Protein AF-A0A0D1X1C0-F1 (afdb_monomer)

Secondary structure (DSSP, 8-state):
-HHHHHHHHHHHHHHHHHHHHHHHHHHHHHHHHHHHHHHH---EEEEEEETTEEEEEEE-TTSS-SEEEE----

pLDDT: mean 81.41, std 16.95, range [35.38, 97.38]

Mean predicted aligned error: 9.12 Å

Sequence (74 aa):
MPESESRLRIHRQNAKRERTRFYRRKKSLFKSGYDLHKQCHAEVHILIRKNGRSYILSCAEGGKSPFSDQAMVL

Structure (mmCIF, N/CA/C/O backbone):
data_AF-A0A0D1X1C0-F1
#
_entry.id   AF-A0A0D1X1C0-F1
#
loop_
_atom_site.group_PDB
_atom_site.id
_atom_site.type_symbol
_atom_site.label_atom_id
_atom_site.label_alt_id
_atom_site.label_comp_id
_atom_site.label_asym_id
_atom_site.label_entity_id
_atom_site.label_seq_id
_atom_site.pdbx_PDB_ins_code
_atom_site.Cartn_x
_atom_site.Cartn_y
_atom_site.Cartn_z
_atom_site.occupancy
_atom_site.B_iso_or_equiv
_atom_site.auth_seq_id
_atom_site.auth_comp_id
_atom_site.auth_asym_id
_atom_site.auth_atom_id
_atom_site.pdbx_PDB_model_num
ATOM 1 N N . MET A 1 1 ? -20.090 -3.479 38.422 1.00 55.22 1 MET A N 1
ATOM 2 C CA . MET A 1 1 ? -19.766 -4.029 37.084 1.00 55.22 1 MET A CA 1
ATOM 3 C C . MET A 1 1 ? -18.338 -3.636 36.654 1.00 55.22 1 MET A C 1
ATOM 5 O O . MET A 1 1 ? -18.197 -2.809 35.766 1.00 55.22 1 MET A O 1
ATOM 9 N N . PRO A 1 2 ? -17.264 -4.172 37.275 1.00 62.94 2 PRO A N 1
ATOM 10 C CA . PRO A 1 2 ? -15.875 -3.740 37.005 1.00 62.94 2 PRO A CA 1
ATOM 11 C C . PRO A 1 2 ? -15.179 -4.522 35.869 1.00 62.94 2 PRO A C 1
ATOM 13 O O . PRO A 1 2 ? -14.250 -4.032 35.219 1.00 62.94 2 PRO A O 1
ATOM 16 N N . GLU A 1 3 ? -15.617 -5.756 35.611 1.00 64.31 3 GLU A N 1
ATOM 17 C CA . GLU A 1 3 ? -14.980 -6.653 34.637 1.00 64.31 3 GLU A CA 1
ATOM 18 C C . GLU A 1 3 ? -15.251 -6.250 33.183 1.00 64.31 3 GLU A C 1
ATOM 20 O O . GLU A 1 3 ? -14.373 -6.351 32.323 1.00 64.31 3 GLU A O 1
ATOM 25 N N . SER A 1 4 ? -16.450 -5.740 32.902 1.00 65.00 4 SER A N 1
ATOM 26 C CA . SER A 1 4 ? -16.853 -5.245 31.583 1.00 65.00 4 SER A CA 1
ATOM 27 C C . SER A 1 4 ? -16.037 -4.018 31.162 1.00 65.00 4 SER A C 1
ATOM 29 O O . SER A 1 4 ? -15.552 -3.957 30.029 1.00 65.00 4 SER A O 1
ATOM 31 N N . GLU A 1 5 ? -15.784 -3.082 32.078 1.00 68.12 5 GLU A N 1
ATOM 32 C CA . GLU A 1 5 ? -14.921 -1.922 31.822 1.00 68.12 5 GLU A CA 1
ATOM 33 C C . GLU A 1 5 ? -13.460 -2.321 31.582 1.00 68.12 5 GLU A C 1
ATOM 35 O O . GLU A 1 5 ? -12.791 -1.775 30.699 1.00 68.12 5 GLU A O 1
ATOM 40 N N . SER A 1 6 ? -12.974 -3.318 32.322 1.00 73.44 6 SER A N 1
ATOM 41 C CA . SER A 1 6 ? -11.615 -3.845 32.180 1.00 73.44 6 SER A CA 1
ATOM 42 C C . SER A 1 6 ? -11.404 -4.515 30.817 1.00 73.44 6 SER A C 1
ATOM 44 O O . SER A 1 6 ? -10.423 -4.221 30.126 1.00 73.44 6 SER A O 1
ATOM 46 N N . ARG A 1 7 ? -12.366 -5.328 30.357 1.00 71.19 7 ARG A N 1
ATOM 47 C CA . ARG A 1 7 ? -12.341 -5.943 29.016 1.00 71.19 7 ARG A CA 1
ATOM 48 C C . ARG A 1 7 ? -12.359 -4.892 27.904 1.00 71.19 7 ARG A C 1
ATOM 50 O O . ARG A 1 7 ? -11.555 -4.967 26.972 1.00 71.19 7 ARG A O 1
ATOM 57 N N . LEU A 1 8 ? -13.201 -3.864 28.024 1.00 74.31 8 LEU A N 1
ATOM 58 C CA . LEU A 1 8 ? -13.264 -2.759 27.057 1.00 74.31 8 LEU A CA 1
ATOM 59 C C . LEU A 1 8 ? -11.942 -1.979 26.970 1.00 74.31 8 LEU A C 1
ATOM 61 O O . LEU A 1 8 ? -11.506 -1.616 25.872 1.00 74.31 8 LEU A O 1
ATOM 65 N N . ARG A 1 9 ? -11.266 -1.745 28.102 1.00 73.06 9 ARG A N 1
ATOM 66 C CA . ARG A 1 9 ? -9.945 -1.091 28.134 1.00 73.06 9 ARG A CA 1
ATOM 67 C C . ARG A 1 9 ? -8.879 -1.920 27.412 1.00 73.06 9 ARG A C 1
ATOM 69 O O . ARG A 1 9 ? -8.137 -1.357 26.603 1.00 73.06 9 ARG A O 1
ATOM 76 N N . ILE A 1 10 ? -8.839 -3.235 27.635 1.00 78.69 10 ILE A N 1
ATOM 77 C CA . ILE A 1 10 ? -7.894 -4.150 26.970 1.00 78.69 10 ILE A CA 1
ATOM 78 C C . ILE A 1 10 ? -8.126 -4.161 25.453 1.00 78.69 10 ILE A C 1
ATOM 80 O O . ILE A 1 10 ? -7.179 -3.983 24.683 1.00 78.69 10 ILE A O 1
ATOM 84 N N . HIS A 1 11 ? -9.382 -4.269 25.006 1.00 72.19 11 HIS A N 1
ATOM 85 C CA . HIS A 1 11 ? -9.718 -4.217 23.579 1.00 72.19 11 HIS A CA 1
ATOM 86 C C . HIS A 1 11 ? -9.265 -2.908 22.919 1.00 72.19 11 HIS A C 1
ATOM 88 O O . HIS A 1 11 ? -8.635 -2.935 21.859 1.00 72.19 11 HIS A O 1
ATOM 94 N N . ARG A 1 12 ? -9.504 -1.756 23.563 1.00 79.44 12 ARG A N 1
ATOM 95 C CA . ARG A 1 12 ? -9.055 -0.448 23.052 1.00 79.44 12 ARG A CA 1
ATOM 96 C C . ARG A 1 12 ? -7.530 -0.352 22.954 1.00 79.44 12 ARG A C 1
ATOM 98 O O . ARG A 1 12 ? -7.015 0.203 21.981 1.00 79.44 12 ARG A O 1
ATOM 105 N N . GLN A 1 13 ? -6.796 -0.880 23.934 1.00 85.06 13 GLN A N 1
ATOM 106 C CA . GLN A 1 13 ? -5.330 -0.898 23.897 1.00 85.06 13 GLN A CA 1
ATOM 107 C C . GLN A 1 13 ? -4.797 -1.804 22.782 1.00 85.06 13 GLN A C 1
ATOM 109 O O . GLN A 1 13 ? -3.890 -1.401 22.049 1.00 85.06 13 GLN A O 1
ATOM 114 N N . ASN A 1 14 ? -5.387 -2.986 22.605 1.00 87.88 14 ASN A N 1
ATOM 115 C CA . ASN A 1 14 ? -5.011 -3.911 21.539 1.00 87.88 14 ASN A CA 1
ATOM 116 C C . ASN A 1 14 ? -5.281 -3.312 20.154 1.00 87.88 14 ASN A C 1
ATOM 118 O O . ASN A 1 14 ? -4.388 -3.336 19.309 1.00 87.88 14 ASN A O 1
ATOM 122 N N . ALA A 1 15 ? -6.428 -2.6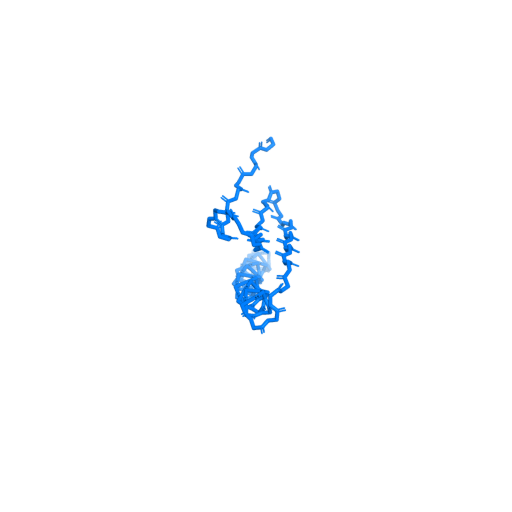55 19.955 1.00 84.00 15 ALA A N 1
ATOM 123 C CA . ALA A 1 15 ? -6.747 -1.962 18.705 1.00 84.00 15 ALA A CA 1
ATOM 124 C C . ALA A 1 15 ? -5.743 -0.836 18.384 1.00 84.00 15 ALA A C 1
ATOM 126 O O . ALA A 1 15 ? -5.290 -0.701 17.244 1.00 84.00 15 ALA A O 1
ATOM 127 N N . LYS A 1 16 ? -5.326 -0.049 19.389 1.00 87.19 16 LYS A N 1
ATOM 128 C CA . LYS A 1 16 ? -4.272 0.969 19.217 1.00 87.19 16 LYS A CA 1
ATOM 129 C C . LYS A 1 16 ? -2.936 0.339 18.816 1.00 87.19 16 LYS A C 1
ATOM 131 O O . LYS A 1 16 ? -2.298 0.812 17.877 1.00 87.19 16 LYS A O 1
ATOM 136 N N . ARG A 1 17 ? -2.519 -0.738 19.492 1.00 90.62 17 ARG A N 1
ATOM 137 C CA . ARG A 1 17 ? -1.270 -1.459 19.181 1.00 90.62 17 ARG A CA 1
ATOM 138 C C . ARG A 1 17 ? -1.296 -2.051 17.776 1.00 90.62 17 ARG A C 1
ATOM 140 O O . ARG A 1 17 ? -0.308 -1.938 17.053 1.00 90.62 17 ARG A O 1
ATOM 147 N N . GLU A 1 18 ? -2.417 -2.641 17.380 1.00 91.00 18 GLU A N 1
ATOM 148 C CA . GLU A 1 18 ? -2.604 -3.204 16.046 1.00 91.00 18 GLU A CA 1
ATOM 149 C C . GLU A 1 18 ? -2.539 -2.114 14.969 1.00 91.00 18 GLU A C 1
ATOM 151 O O . GLU A 1 18 ? -1.830 -2.276 13.973 1.00 91.00 18 GLU A O 1
ATOM 156 N N . ARG A 1 19 ? -3.182 -0.962 15.205 1.00 89.75 19 ARG A N 1
ATOM 157 C CA . ARG A 1 19 ? -3.099 0.209 14.324 1.00 89.75 19 ARG A CA 1
ATOM 158 C C . ARG A 1 19 ? -1.651 0.671 14.162 1.00 89.75 19 ARG A C 1
ATOM 160 O O . ARG A 1 19 ? -1.172 0.782 13.036 1.00 89.75 19 ARG A O 1
ATOM 167 N N . THR A 1 20 ? -0.923 0.879 15.258 1.00 93.75 20 THR A N 1
ATOM 168 C CA . THR A 1 20 ? 0.494 1.280 15.209 1.00 93.75 20 THR A CA 1
ATOM 169 C C . THR A 1 20 ? 1.352 0.248 14.476 1.00 93.75 20 THR A C 1
ATOM 171 O O . THR A 1 20 ? 2.175 0.611 13.633 1.00 93.75 20 THR A O 1
ATOM 174 N N . ARG A 1 21 ? 1.144 -1.048 14.744 1.00 95.38 21 ARG A N 1
ATOM 175 C CA . ARG A 1 21 ? 1.860 -2.140 14.069 1.00 95.38 21 ARG A CA 1
ATOM 176 C C . ARG A 1 21 ? 1.595 -2.132 12.566 1.00 95.38 21 ARG A C 1
ATOM 178 O O . ARG A 1 21 ? 2.544 -2.266 11.795 1.00 95.38 21 ARG A O 1
ATOM 185 N N . PHE A 1 22 ? 0.343 -1.930 12.160 1.00 95.38 22 PHE A N 1
ATOM 186 C CA . PHE A 1 22 ? -0.042 -1.822 10.756 1.00 95.38 22 PHE A CA 1
ATOM 187 C C . PHE A 1 22 ? 0.706 -0.685 10.057 1.00 95.38 22 PHE A C 1
ATOM 189 O O . PHE A 1 22 ? 1.387 -0.937 9.067 1.00 95.38 22 PHE A O 1
ATOM 196 N N . TYR A 1 23 ? 0.667 0.539 10.594 1.00 93.94 23 TYR A N 1
ATOM 197 C CA . TYR A 1 23 ? 1.342 1.678 9.958 1.00 93.94 23 TYR A CA 1
ATOM 198 C C . TYR A 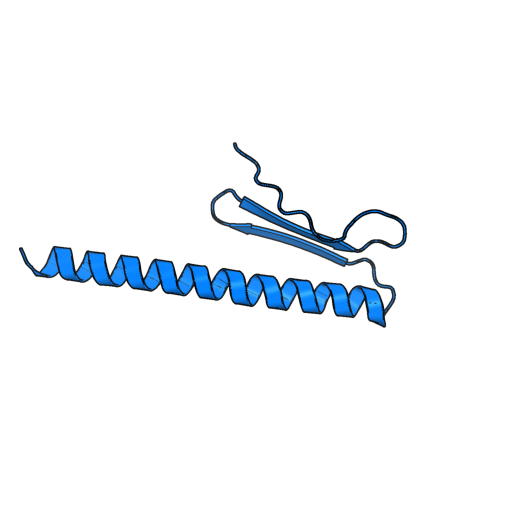1 23 ? 2.862 1.503 9.881 1.00 93.94 23 TYR A C 1
ATOM 200 O O . TYR A 1 23 ? 3.457 1.838 8.857 1.00 93.94 23 TYR A O 1
ATOM 208 N N . ARG A 1 24 ? 3.494 0.928 10.916 1.00 96.69 24 ARG A N 1
ATOM 209 C CA . ARG A 1 24 ? 4.935 0.628 10.890 1.00 96.69 24 ARG A CA 1
ATOM 210 C C . ARG A 1 24 ? 5.287 -0.382 9.799 1.00 96.69 24 ARG A C 1
ATOM 212 O O . ARG A 1 24 ? 6.212 -0.136 9.030 1.00 96.69 24 ARG A O 1
ATOM 219 N N . ARG A 1 25 ? 4.541 -1.489 9.701 1.00 96.94 25 ARG A N 1
ATOM 220 C CA . ARG A 1 25 ? 4.777 -2.518 8.674 1.00 96.94 25 ARG A CA 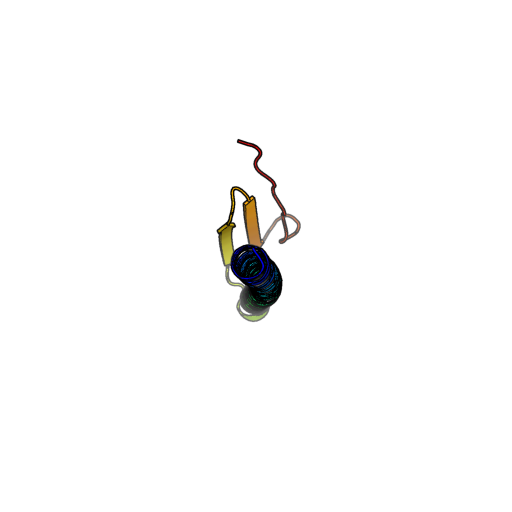1
ATOM 221 C C . ARG A 1 25 ? 4.483 -2.004 7.269 1.00 96.94 25 ARG A C 1
ATOM 223 O O . ARG A 1 25 ? 5.304 -2.213 6.387 1.00 96.94 25 ARG A O 1
ATOM 230 N N . LYS A 1 26 ? 3.387 -1.260 7.084 1.00 96.50 26 LYS A N 1
ATOM 231 C CA . LYS A 1 26 ? 3.057 -0.589 5.817 1.00 96.50 26 LYS A CA 1
ATOM 232 C C . LYS A 1 26 ? 4.208 0.293 5.345 1.00 96.50 26 LYS A C 1
ATOM 234 O O . LYS A 1 26 ? 4.647 0.171 4.209 1.00 96.50 26 LYS A O 1
ATOM 239 N N . LYS A 1 27 ? 4.712 1.163 6.229 1.00 96.00 27 LYS A N 1
ATOM 240 C CA . LYS A 1 27 ? 5.829 2.063 5.915 1.00 96.00 27 LYS A CA 1
ATOM 241 C C . LYS A 1 27 ? 7.083 1.282 5.516 1.00 96.00 27 LYS A C 1
ATOM 243 O O . LYS A 1 27 ? 7.722 1.641 4.536 1.00 96.00 27 LYS A O 1
ATOM 248 N N . SER A 1 28 ? 7.414 0.222 6.258 1.00 97.38 28 SER A N 1
ATOM 249 C CA . SER A 1 28 ? 8.558 -0.639 5.939 1.00 97.38 28 SER A CA 1
ATOM 250 C C . SER A 1 28 ? 8.410 -1.304 4.572 1.00 97.38 28 SER A C 1
ATOM 252 O O . SER A 1 28 ? 9.346 -1.269 3.788 1.00 97.38 28 SER A O 1
ATOM 254 N N . LEU A 1 29 ? 7.232 -1.858 4.272 1.00 97.00 29 LEU A N 1
ATOM 255 C CA . LEU A 1 29 ? 6.959 -2.515 2.995 1.00 97.00 29 LEU A CA 1
ATOM 256 C C . LEU A 1 29 ? 7.073 -1.534 1.824 1.00 97.00 29 LEU A C 1
ATOM 258 O O . LEU A 1 29 ? 7.696 -1.853 0.819 1.00 97.00 29 LEU A O 1
ATOM 262 N N . PHE A 1 30 ? 6.519 -0.328 1.971 1.00 95.94 30 PHE A N 1
ATOM 263 C CA . PHE A 1 30 ? 6.610 0.704 0.937 1.00 95.94 30 PHE A CA 1
ATOM 264 C C . PHE A 1 30 ? 8.054 1.139 0.694 1.00 95.94 30 PHE A C 1
ATOM 266 O O . PHE A 1 30 ? 8.447 1.314 -0.454 1.00 95.94 30 PHE A O 1
ATOM 273 N N . LYS A 1 31 ? 8.857 1.268 1.758 1.00 96.38 31 LYS A N 1
ATOM 274 C CA . LYS A 1 31 ? 10.287 1.550 1.622 1.00 96.38 31 LYS A CA 1
ATOM 275 C C . LYS A 1 31 ? 10.998 0.446 0.837 1.00 96.38 31 LYS A C 1
ATOM 277 O O . LYS A 1 31 ? 11.670 0.755 -0.134 1.00 96.38 31 LYS A O 1
ATOM 282 N N . SER A 1 32 ? 10.796 -0.819 1.202 1.00 96.94 32 SER A N 1
ATOM 283 C CA . SER A 1 32 ? 11.419 -1.945 0.496 1.00 96.94 32 SER A CA 1
ATOM 284 C C . SER A 1 32 ? 10.980 -2.047 -0.968 1.00 96.94 32 SER A C 1
ATOM 286 O O . SER A 1 32 ? 11.812 -2.304 -1.828 1.00 96.94 32 SER A O 1
ATOM 288 N N . GLY A 1 33 ? 9.699 -1.806 -1.269 1.00 95.56 33 GLY A N 1
ATOM 289 C CA . GLY A 1 33 ? 9.207 -1.769 -2.650 1.00 95.56 33 GLY A CA 1
ATOM 290 C C . GLY A 1 33 ? 9.839 -0.645 -3.473 1.00 95.56 33 GLY A C 1
ATOM 291 O O . GLY A 1 33 ? 10.222 -0.856 -4.619 1.00 95.56 33 GLY A O 1
ATOM 292 N N . TYR A 1 34 ? 10.009 0.534 -2.873 1.00 94.44 34 TYR A N 1
ATOM 293 C CA . TYR A 1 34 ? 10.708 1.647 -3.511 1.00 94.44 34 TYR A CA 1
ATOM 294 C C . TYR A 1 34 ? 12.201 1.354 -3.725 1.00 94.44 34 TYR A C 1
ATOM 296 O O . TYR A 1 34 ? 12.732 1.641 -4.795 1.00 94.44 34 TYR A O 1
ATOM 304 N N . ASP A 1 35 ? 12.870 0.759 -2.735 1.00 95.62 35 ASP A N 1
ATOM 305 C CA . ASP A 1 35 ? 14.281 0.377 -2.845 1.00 95.62 35 ASP A CA 1
ATOM 306 C C . ASP A 1 35 ? 14.485 -0.649 -3.976 1.00 95.62 35 ASP A C 1
ATOM 308 O O . ASP A 1 35 ? 15.413 -0.493 -4.766 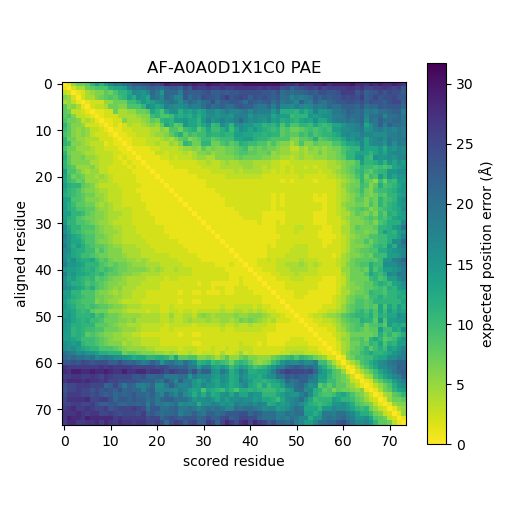1.00 95.62 35 ASP A O 1
ATOM 312 N N . LEU A 1 36 ? 13.580 -1.628 -4.120 1.00 94.62 36 LEU A N 1
ATOM 313 C CA . LEU A 1 36 ? 13.588 -2.600 -5.222 1.00 94.62 36 LEU A CA 1
ATOM 314 C C . LEU A 1 36 ? 13.446 -1.921 -6.591 1.00 94.62 36 LEU A C 1
ATOM 316 O O . LEU A 1 36 ? 14.226 -2.204 -7.498 1.00 94.62 36 LEU A O 1
ATOM 320 N N . HIS A 1 37 ? 12.491 -0.995 -6.729 1.00 93.44 37 HIS A N 1
ATOM 321 C CA . HIS A 1 37 ? 12.338 -0.204 -7.951 1.00 93.44 37 HIS A CA 1
ATOM 322 C C . HIS A 1 37 ? 13.625 0.559 -8.285 1.00 93.44 37 HIS A C 1
ATOM 324 O O . HIS A 1 37 ? 14.129 0.466 -9.400 1.00 93.44 37 HIS A O 1
ATOM 330 N N . LYS A 1 38 ? 14.200 1.266 -7.304 1.00 89.88 38 LYS A N 1
ATOM 331 C CA . LYS A 1 38 ? 15.387 2.104 -7.510 1.00 89.88 38 LYS A CA 1
ATOM 332 C C . LYS A 1 38 ? 16.647 1.295 -7.839 1.00 89.88 38 LYS A C 1
ATOM 334 O O . LYS A 1 38 ? 17.462 1.754 -8.628 1.00 89.88 38 LYS A O 1
ATOM 339 N N . GLN A 1 39 ? 16.855 0.154 -7.183 1.00 94.31 39 GLN A N 1
ATOM 340 C CA . GLN A 1 39 ? 18.091 -0.627 -7.318 1.00 94.31 39 GLN A CA 1
ATOM 341 C C . GLN A 1 39 ? 18.076 -1.558 -8.528 1.00 94.31 39 GLN A C 1
ATOM 343 O O . GLN A 1 39 ? 19.133 -1.847 -9.082 1.00 94.31 39 GLN A O 1
ATOM 348 N N . CYS A 1 40 ? 16.898 -2.041 -8.918 1.00 95.00 40 CYS A N 1
ATOM 349 C CA . CYS A 1 40 ? 16.765 -3.060 -9.954 1.00 95.00 40 CYS A CA 1
ATOM 350 C C . CYS A 1 40 ? 16.021 -2.566 -11.197 1.00 95.00 40 CYS A C 1
ATOM 352 O O . CYS A 1 40 ? 15.787 -3.372 -12.090 1.00 95.00 40 CYS A O 1
ATOM 354 N N . HIS A 1 41 ? 15.620 -1.289 -11.246 1.00 87.62 41 HIS A N 1
ATOM 355 C CA . HIS A 1 41 ? 14.788 -0.730 -12.321 1.00 87.62 41 HIS A CA 1
ATOM 356 C C . HIS A 1 41 ? 13.494 -1.528 -12.550 1.00 87.62 41 HIS A C 1
ATOM 358 O O . HIS A 1 41 ? 12.971 -1.628 -13.655 1.00 87.62 41 HIS A O 1
ATOM 364 N N . ALA A 1 42 ? 12.977 -2.136 -11.479 1.00 89.38 42 ALA A N 1
ATOM 365 C CA . ALA A 1 42 ? 11.772 -2.947 -11.532 1.00 89.38 42 ALA A CA 1
ATOM 366 C C . ALA A 1 42 ? 10.528 -2.062 -11.420 1.00 89.38 42 ALA A C 1
ATOM 368 O O . ALA A 1 42 ? 10.476 -1.155 -10.588 1.00 89.38 42 ALA A O 1
ATOM 369 N N . GLU A 1 43 ? 9.489 -2.355 -12.194 1.00 92.62 43 GLU A N 1
ATOM 370 C CA . GLU A 1 43 ? 8.167 -1.777 -11.962 1.00 92.62 43 GLU A CA 1
ATOM 371 C C . GLU A 1 43 ? 7.530 -2.432 -10.724 1.00 92.62 43 GLU A C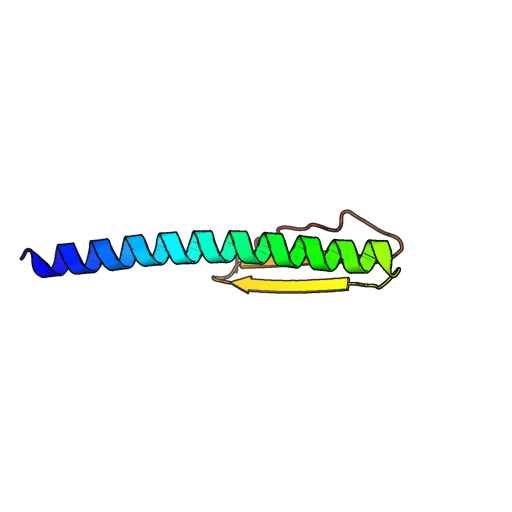 1
ATOM 373 O O . GLU A 1 43 ? 7.445 -3.658 -10.628 1.00 92.62 43 GLU A O 1
ATOM 378 N N . VAL A 1 44 ? 7.110 -1.623 -9.744 1.00 93.12 44 VAL A N 1
ATOM 379 C CA . VAL A 1 44 ? 6.616 -2.118 -8.449 1.00 93.12 44 VAL A CA 1
ATOM 380 C C . VAL A 1 44 ? 5.265 -1.503 -8.106 1.00 93.12 44 VAL A C 1
ATOM 382 O O . VAL A 1 44 ? 5.142 -0.289 -7.941 1.00 93.12 44 VAL A O 1
ATOM 385 N N . HIS A 1 45 ? 4.276 -2.372 -7.885 1.00 94.25 45 HIS A N 1
ATOM 386 C CA . HIS A 1 45 ? 2.920 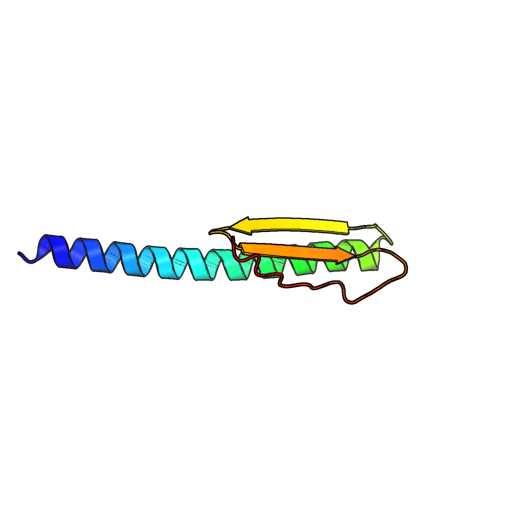-2.010 -7.470 1.00 94.25 45 HIS A CA 1
ATOM 387 C C . HIS A 1 45 ? 2.548 -2.699 -6.159 1.00 94.25 45 HIS A C 1
ATOM 389 O O . HIS A 1 45 ? 2.555 -3.926 -6.062 1.00 94.25 45 HIS A O 1
ATOM 395 N N . ILE A 1 46 ? 2.196 -1.917 -5.137 1.00 94.56 46 ILE A N 1
ATOM 396 C CA . ILE A 1 46 ? 1.742 -2.431 -3.838 1.00 94.56 46 ILE A CA 1
ATOM 397 C C . ILE A 1 46 ? 0.387 -1.821 -3.503 1.00 94.56 46 ILE A C 1
ATOM 399 O O . ILE A 1 46 ? 0.276 -0.613 -3.299 1.00 94.56 46 ILE A O 1
ATOM 403 N N . LEU A 1 47 ? -0.625 -2.679 -3.358 1.00 94.69 47 LEU A N 1
ATOM 404 C CA . LEU A 1 47 ? -1.958 -2.318 -2.884 1.00 94.69 47 LEU A CA 1
ATOM 405 C C . LEU A 1 47 ? -2.216 -2.936 -1.510 1.00 94.69 47 LEU A C 1
ATOM 407 O O . LEU A 1 47 ? -2.173 -4.153 -1.338 1.00 94.69 47 LEU A O 1
ATOM 411 N N . ILE A 1 48 ? -2.561 -2.097 -0.536 1.00 95.19 48 ILE A N 1
ATOM 412 C CA . ILE A 1 48 ? -3.024 -2.543 0.780 1.00 95.19 48 ILE A CA 1
ATOM 413 C C . ILE A 1 48 ? -4.430 -2.003 1.013 1.00 95.19 48 ILE A C 1
ATOM 415 O O . ILE A 1 48 ? -4.627 -0.788 1.028 1.00 95.19 48 ILE A O 1
ATOM 419 N N . ARG A 1 49 ? -5.391 -2.896 1.274 1.00 94.31 49 ARG A N 1
ATOM 420 C CA . ARG A 1 49 ? -6.756 -2.541 1.686 1.00 94.31 49 ARG A CA 1
ATOM 421 C C . ARG A 1 49 ? -6.968 -2.886 3.158 1.00 94.31 49 ARG A C 1
ATOM 423 O O . ARG A 1 49 ? -6.767 -4.028 3.563 1.00 94.31 49 ARG A O 1
ATOM 430 N N . LYS A 1 50 ? -7.364 -1.904 3.970 1.00 90.12 50 LYS A N 1
ATOM 431 C CA . LYS A 1 50 ? -7.710 -2.106 5.387 1.00 90.12 50 LYS A CA 1
ATOM 432 C C . LYS A 1 50 ? -8.779 -1.110 5.823 1.00 90.12 50 LYS A C 1
ATOM 434 O O . LYS A 1 50 ? -8.600 0.090 5.644 1.00 90.12 50 LYS A O 1
ATOM 439 N N . ASN A 1 51 ? -9.849 -1.602 6.451 1.00 89.31 51 ASN A N 1
ATOM 440 C CA . ASN A 1 51 ? -10.931 -0.790 7.027 1.00 89.31 51 ASN A CA 1
ATOM 441 C C . ASN A 1 51 ? -11.493 0.253 6.038 1.00 89.31 51 ASN A C 1
ATOM 443 O O . ASN A 1 51 ? -11.571 1.436 6.363 1.00 89.31 51 ASN A O 1
ATOM 447 N N . GLY A 1 52 ? -11.787 -0.171 4.805 1.00 89.88 52 GLY A N 1
ATOM 448 C CA . GLY A 1 52 ? -12.304 0.708 3.747 1.00 89.88 52 GLY A CA 1
ATOM 449 C C . GLY A 1 52 ? -11.279 1.671 3.134 1.00 89.88 52 GLY A C 1
ATOM 450 O O . GLY A 1 52 ? -11.616 2.410 2.221 1.00 89.88 52 GLY A O 1
ATOM 451 N N . ARG A 1 53 ? -10.019 1.672 3.589 1.00 90.50 53 ARG A N 1
ATOM 452 C CA . ARG A 1 53 ? -8.960 2.529 3.037 1.00 90.50 53 ARG A CA 1
ATOM 453 C C . ARG A 1 53 ? -8.015 1.744 2.144 1.00 90.50 53 ARG A C 1
ATOM 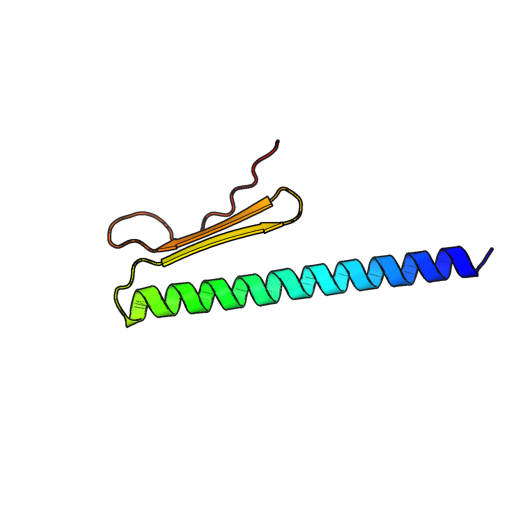455 O O . ARG A 1 53 ? -7.655 0.610 2.472 1.00 90.50 53 ARG A O 1
ATOM 462 N N . SER A 1 54 ? -7.574 2.391 1.068 1.00 93.69 54 SER A N 1
ATOM 463 C CA . SER A 1 54 ? -6.540 1.885 0.170 1.00 93.69 54 SER A CA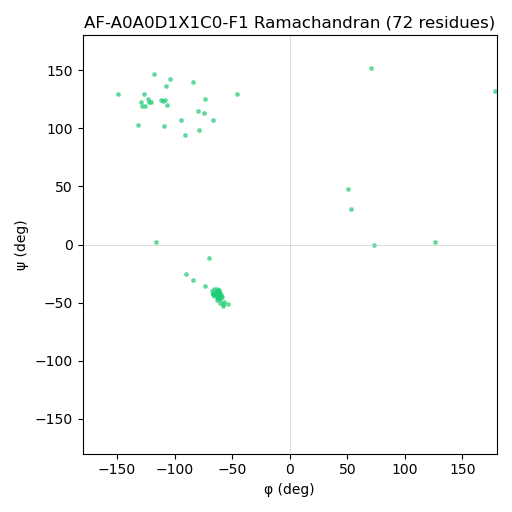 1
ATOM 464 C C . SER A 1 54 ? -5.246 2.669 0.374 1.00 93.69 54 SER A C 1
ATOM 466 O O . SER A 1 54 ? -5.256 3.890 0.502 1.00 93.69 54 SER A O 1
ATOM 468 N N . TYR A 1 55 ? -4.124 1.962 0.415 1.00 92.94 55 TYR A N 1
ATOM 469 C CA . TYR A 1 55 ? -2.789 2.548 0.445 1.00 92.94 55 TYR A CA 1
ATOM 470 C C . TYR A 1 55 ? -2.014 1.996 -0.738 1.00 92.94 55 TYR A C 1
ATOM 472 O O . TYR A 1 55 ? -1.919 0.772 -0.869 1.00 92.94 55 TYR A O 1
ATOM 480 N N . ILE A 1 56 ? -1.471 2.882 -1.569 1.00 94.06 56 ILE A N 1
ATOM 481 C CA . ILE A 1 56 ? -0.892 2.503 -2.856 1.00 94.06 56 ILE A CA 1
ATOM 482 C C . ILE A 1 56 ? 0.541 3.036 -2.953 1.00 94.06 56 ILE A C 1
ATOM 484 O O . ILE A 1 56 ? 0.787 4.220 -2.708 1.00 94.06 56 ILE A O 1
ATOM 488 N N . LEU A 1 57 ? 1.466 2.143 -3.306 1.00 90.75 57 LEU A N 1
ATOM 489 C CA . LEU A 1 57 ? 2.772 2.480 -3.870 1.00 90.75 57 LEU A CA 1
ATOM 490 C C . LEU A 1 57 ? 2.751 2.053 -5.338 1.00 90.75 57 LEU A C 1
ATOM 492 O O . LEU A 1 57 ? 2.491 0.882 -5.613 1.00 90.75 57 LEU A O 1
ATOM 496 N N . SER A 1 58 ? 3.022 2.982 -6.246 1.00 91.31 58 SER A N 1
ATOM 497 C CA . SER A 1 58 ? 3.124 2.712 -7.682 1.00 91.31 58 SER A CA 1
ATOM 498 C C . SER A 1 58 ? 4.402 3.350 -8.201 1.00 91.31 58 SER A C 1
ATOM 500 O O . SER A 1 58 ? 4.459 4.563 -8.384 1.00 91.31 58 SER A O 1
ATOM 502 N N . CYS A 1 59 ? 5.429 2.537 -8.414 1.00 87.19 59 CYS A N 1
ATOM 503 C CA . CYS A 1 59 ? 6.700 2.968 -8.977 1.00 87.19 59 CYS A CA 1
ATOM 504 C C . CYS A 1 59 ? 6.823 2.401 -10.394 1.00 87.19 59 CYS A C 1
ATOM 506 O O . CYS A 1 59 ? 7.133 1.222 -10.555 1.00 87.19 59 CYS A O 1
ATOM 508 N N . ALA A 1 60 ? 6.574 3.238 -11.399 1.00 79.56 60 ALA A N 1
ATOM 509 C CA . ALA A 1 60 ? 6.773 2.909 -12.806 1.00 79.56 60 ALA A CA 1
ATOM 510 C C . ALA A 1 60 ? 7.819 3.851 -13.410 1.00 79.56 60 ALA A C 1
ATOM 512 O O . ALA A 1 60 ? 7.901 5.022 -13.021 1.00 79.56 60 ALA A O 1
ATOM 513 N N . GLU A 1 61 ? 8.617 3.356 -14.357 1.00 62.28 61 GLU A N 1
ATOM 514 C CA . GLU A 1 61 ? 9.505 4.224 -15.129 1.00 62.28 61 GLU A CA 1
ATOM 515 C C . GLU A 1 61 ? 8.645 5.150 -16.002 1.00 62.28 61 GLU A C 1
ATOM 517 O O . GLU A 1 61 ? 8.011 4.716 -16.958 1.00 62.28 61 GLU A O 1
ATOM 522 N N . GLY A 1 62 ? 8.568 6.435 -15.634 1.00 66.31 62 GLY A N 1
ATOM 523 C CA . GLY A 1 62 ? 7.997 7.468 -16.505 1.00 66.31 62 GLY A CA 1
ATOM 524 C C . GLY A 1 62 ? 6.867 8.347 -15.963 1.00 66.31 62 GLY A C 1
ATOM 525 O O . GLY A 1 62 ? 6.414 9.212 -16.711 1.00 66.31 62 GLY A O 1
ATOM 526 N N . GLY A 1 63 ? 6.404 8.252 -14.708 1.00 58.19 63 GLY A N 1
ATOM 527 C CA . GLY A 1 63 ? 5.412 9.252 -14.284 1.00 58.19 63 GLY A CA 1
ATOM 528 C C . GLY A 1 63 ? 4.815 9.185 -12.884 1.00 58.19 63 GLY A C 1
ATOM 529 O O . GLY A 1 63 ? 4.219 8.191 -12.490 1.00 58.19 63 GLY A O 1
ATOM 530 N N . LYS A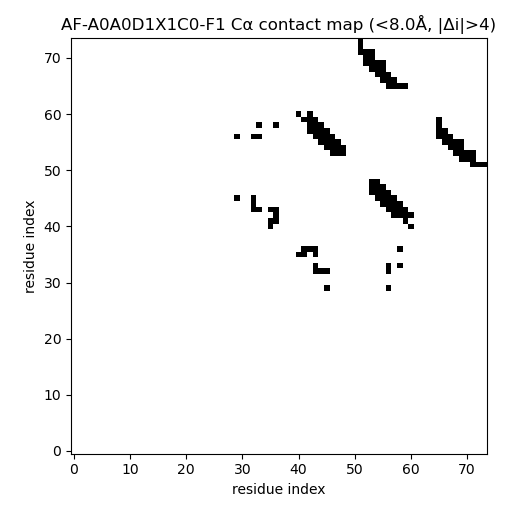 1 64 ? 4.834 10.367 -12.248 1.00 58.88 64 LYS A N 1
ATOM 531 C CA . LYS A 1 64 ? 4.137 10.805 -11.021 1.00 58.88 64 LYS A CA 1
ATOM 532 C C . LYS A 1 64 ? 4.635 10.191 -9.706 1.00 58.88 64 LYS A C 1
ATOM 534 O O . LYS A 1 64 ? 5.204 9.111 -9.659 1.00 58.88 64 LYS A O 1
ATOM 539 N N . SER A 1 65 ? 4.457 10.973 -8.633 1.00 55.12 65 SER A N 1
ATOM 540 C CA . SER A 1 65 ? 4.862 10.634 -7.263 1.00 55.12 65 SER A CA 1
ATOM 541 C C . SER A 1 65 ? 4.456 9.196 -6.912 1.00 55.12 65 SER A C 1
ATOM 543 O O . SER A 1 65 ? 3.277 8.867 -7.058 1.00 55.12 65 SER A O 1
ATOM 545 N N . PRO A 1 66 ? 5.378 8.363 -6.394 1.00 61.47 66 PRO A N 1
ATOM 546 C CA . PRO A 1 66 ? 5.110 6.948 -6.153 1.00 61.47 66 PRO A CA 1
ATOM 547 C C . PRO A 1 66 ? 4.131 6.703 -5.001 1.00 61.47 66 PRO A C 1
ATOM 549 O O . PRO A 1 66 ? 3.644 5.588 -4.818 1.00 61.47 66 PRO A O 1
ATOM 552 N N . PHE A 1 67 ? 3.832 7.737 -4.213 1.00 57.94 67 PHE A N 1
ATOM 553 C CA . PHE A 1 67 ? 2.957 7.656 -3.054 1.00 57.94 67 PHE A CA 1
ATOM 554 C C . PHE A 1 67 ? 1.612 8.316 -3.352 1.00 57.94 67 PHE A C 1
ATOM 556 O O . PHE A 1 67 ? 1.550 9.525 -3.584 1.00 57.94 67 PHE A O 1
ATOM 563 N N . SER A 1 68 ? 0.531 7.535 -3.265 1.00 59.81 68 SER A N 1
ATOM 564 C CA . SER A 1 68 ? -0.828 8.074 -3.196 1.00 59.81 68 SER A CA 1
ATOM 565 C C . SER A 1 68 ? -1.568 7.459 -2.006 1.00 59.81 68 SER A C 1
ATOM 567 O O . SER A 1 68 ? -1.748 6.240 -1.919 1.00 59.81 68 SER A O 1
ATOM 569 N N . ASP A 1 69 ? -1.984 8.307 -1.068 1.00 54.59 69 ASP A N 1
ATOM 570 C CA . ASP A 1 69 ? -2.965 7.939 -0.050 1.00 54.59 69 ASP A CA 1
ATOM 571 C C . ASP A 1 69 ? -4.348 8.297 -0.614 1.00 54.59 69 ASP A C 1
ATOM 573 O O . ASP A 1 69 ? -4.799 9.437 -0.524 1.00 54.59 69 ASP A O 1
ATOM 577 N N . GLN A 1 70 ? -5.016 7.326 -1.241 1.00 55.22 70 GLN A N 1
ATOM 578 C CA . GLN A 1 70 ? -6.393 7.486 -1.707 1.00 55.22 70 GLN A CA 1
ATOM 579 C C . GLN A 1 70 ? -7.363 6.952 -0.650 1.00 55.22 70 GLN A C 1
ATOM 581 O O . GLN A 1 70 ? -7.518 5.744 -0.448 1.00 55.22 70 GLN A O 1
ATOM 586 N N . ALA A 1 71 ? -8.049 7.867 0.031 1.00 44.34 71 ALA A N 1
ATOM 587 C CA . ALA A 1 71 ? -9.239 7.523 0.792 1.00 44.34 71 ALA A CA 1
ATOM 588 C C . ALA A 1 71 ? -10.411 7.385 -0.190 1.00 44.34 71 ALA A C 1
ATOM 590 O O . ALA A 1 71 ? -10.990 8.387 -0.594 1.00 44.34 71 ALA A O 1
ATOM 591 N N . MET A 1 72 ? -10.752 6.157 -0.593 1.00 38.62 72 MET A N 1
ATOM 592 C CA . MET A 1 72 ? -12.054 5.919 -1.218 1.00 38.62 72 MET A CA 1
ATOM 593 C C . MET A 1 72 ? -13.116 5.951 -0.118 1.00 38.62 72 MET A C 1
ATOM 595 O O . MET A 1 72 ? -13.103 5.118 0.787 1.00 38.62 72 MET A O 1
ATOM 599 N N . VAL A 1 73 ? -13.981 6.961 -0.171 1.00 35.38 73 VAL A N 1
ATOM 600 C CA . VAL A 1 73 ? -15.259 6.968 0.543 1.00 35.38 73 VAL A CA 1
ATOM 601 C C . VAL A 1 73 ? -16.202 6.127 -0.315 1.00 35.38 73 VAL A C 1
ATOM 603 O O . VAL A 1 73 ? -16.425 6.476 -1.473 1.00 35.38 73 VAL A O 1
ATOM 606 N N . LEU A 1 74 ? -16.645 4.986 0.216 1.00 36.62 74 LEU A N 1
ATOM 607 C CA . LEU A 1 74 ? -17.805 4.261 -0.309 1.00 36.62 74 LEU A CA 1
ATOM 608 C C . LEU A 1 74 ? -19.071 4.894 0.262 1.00 36.62 74 LEU A C 1
ATOM 610 O O . LEU A 1 74 ? -19.039 5.217 1.475 1.00 36.62 74 LEU A O 1
#

Radius of gyration: 17.52 Å; Cα contacts (8 Å, |Δi|>4): 67; chains: 1; bounding box: 38×18×54 Å

Foldseek 3Di:
DVVVVVVVVVVVVVVVVVVVVVVVVVVVVLVVQVVCCVPVVDFGWDWDDDPQWIWIAGDHPDDDDRGDGDRDDD

InterPro domains:
  IPR002100 Transcription factor, MADS-box [PF00319] (14-53)
  IPR036879 Transcription factor, MADS-box superfamily [SSF55455] (13-54)

Solvent-accessible surface area (backbone atoms only — not comparable to full-atom values): 4376 Å² total; per-residue (Å²): 128,68,67,64,57,50,53,52,52,52,53,54,51,50,53,50,52,50,52,53,49,49,55,54,51,51,52,51,51,52,49,54,46,51,50,46,25,72,76,66,75,39,74,36,78,46,82,46,79,56,94,73,33,45,43,41,38,46,44,55,98,86,70,73,78,41,72,47,83,48,76,58,84,130

Nearest PDB structures (foldseek):
  4jpd-assembly1_A  TM=3.628E-01  e=8.502E+00  Burkholderia cenocepacia J2315
  4u1f-assembly1_A  TM=3.580E-01  e=9.684E+00  Saccharomyces cerevisiae S288C

Organism: NCBI:txid1016849